Protein AF-A0A0M2DR47-F1 (afdb_monomer)

Solvent-accessible surface area (backbone atoms only — not comparable to full-atom values): 5799 Å² total; per-residue (Å²): 67,39,32,25,77,90,71,44,76,51,77,62,89,60,49,36,56,51,53,19,54,75,38,1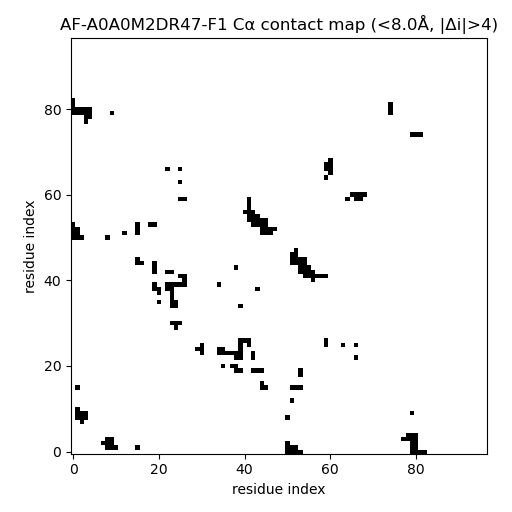1,48,59,39,89,95,52,63,53,96,70,31,84,80,40,65,10,92,36,29,38,55,46,71,57,96,89,35,49,20,60,50,68,43,71,65,36,47,78,78,38,47,69,62,40,49,50,54,54,47,52,31,58,80,64,45,30,39,82,75,93,78,77,84,70,76,76,79,71,78,78,78,81,128

Secondary structure (DSSP, 8-state):
--BBTTSPBPSSTTHHHHHHHHGGG--TT-PPTTGGGS-BTTEEEEEETTEEEEEE-THHHHH-HHHHHHHHHHHHHTTB-------PPP--PPPP-

Mean predicted aligned error: 6.56 Å

pLDDT: mean 88.04, std 14.63, range [44.12, 98.0]

Nearest PDB structures (foldseek):
  2l9d-assembly1_A  TM=8.719E-01  e=6.541E-06  Methylobacillus flagellatus KT
  8qxo-assembly1_C  TM=4.161E-01  e=3.881E+00  Homo sapiens
  8tdw-assembly1_A  TM=4.027E-01  e=7.101E+00  Homo sapiens

Foldseek 3Di:
DQAAPVRDGHDDQCVLVVLQLVQQQQEPPGDDPCSSVDGHPQWAWDADPNHIDIHGHPVCCVRPVVSVVVVVVVCVVRNHDDDDDDPDPDPDPPDDD

Sequence (97 aa):
MGMTHAGKTFRPSDWAERLAGVMSQFRPGGACAGSHLSYSPWCVPTVMNGTKCVVINRDLRDYEPMAWDFCLNFAKDNDLQVAEACLLPDKLPAGKK

Structure (mmCIF, N/CA/C/O backbone):
data_AF-A0A0M2DR47-F1
#
_entry.id   AF-A0A0M2DR47-F1
#
loop_
_atom_site.group_PDB
_atom_site.id
_atom_site.type_symbol
_atom_site.label_atom_id
_atom_site.label_alt_id
_atom_site.label_comp_id
_atom_site.label_asym_id
_atom_site.label_entity_id
_atom_site.label_seq_id
_atom_site.pdbx_PDB_ins_code
_atom_site.Cartn_x
_atom_site.Cartn_y
_atom_site.Cartn_z
_atom_site.occupancy
_atom_site.B_iso_or_equiv
_atom_site.auth_seq_id
_atom_site.auth_comp_id
_atom_site.auth_asym_id
_atom_site.auth_atom_id
_atom_site.pdbx_PDB_model_num
ATOM 1 N N . MET A 1 1 ? -7.570 -2.005 2.593 1.00 92.75 1 MET A N 1
ATOM 2 C CA . MET A 1 1 ? -8.229 -0.872 3.286 1.00 92.75 1 MET A CA 1
ATOM 3 C C . MET A 1 1 ? -7.680 -0.771 4.698 1.00 92.75 1 MET A C 1
ATOM 5 O O . MET A 1 1 ? -7.373 -1.797 5.280 1.00 92.75 1 MET A O 1
ATOM 9 N N . GLY A 1 2 ? -7.564 0.425 5.276 1.00 94.62 2 GLY A N 1
ATOM 10 C CA . GLY A 1 2 ? -7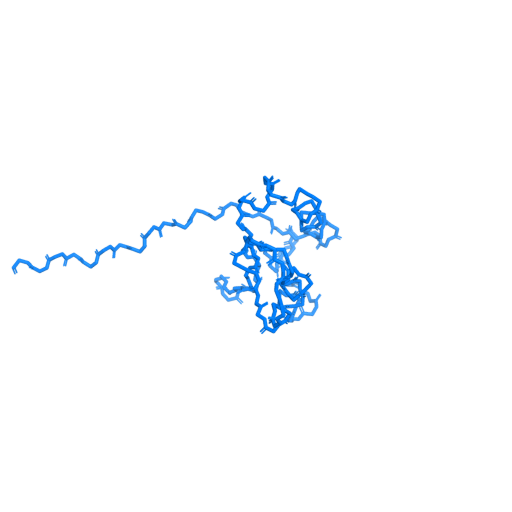.106 0.638 6.661 1.00 94.62 2 GLY A CA 1
ATOM 11 C C . GLY A 1 2 ? -8.189 0.361 7.701 1.00 94.62 2 GLY A C 1
ATOM 12 O O . GLY A 1 2 ? -8.316 1.093 8.683 1.00 94.62 2 GLY A O 1
ATOM 13 N N . MET A 1 3 ? -8.993 -0.664 7.445 1.00 96.31 3 MET A N 1
ATOM 14 C CA . MET A 1 3 ? -10.067 -1.147 8.293 1.00 96.31 3 MET A CA 1
ATOM 15 C C . MET A 1 3 ? -9.975 -2.665 8.334 1.00 96.31 3 MET A C 1
ATOM 17 O O . MET A 1 3 ? -9.810 -3.298 7.287 1.00 96.31 3 MET A O 1
ATOM 21 N N . THR A 1 4 ? -10.057 -3.230 9.535 1.00 95.69 4 THR A N 1
ATOM 22 C CA . THR A 1 4 ? -10.045 -4.680 9.706 1.00 95.69 4 THR A CA 1
ATOM 23 C C . THR A 1 4 ? -11.400 -5.292 9.357 1.00 95.69 4 THR A C 1
ATOM 25 O O . THR A 1 4 ? -12.410 -4.581 9.303 1.00 95.69 4 THR A O 1
ATOM 28 N N . HIS A 1 5 ? -11.479 -6.610 9.169 1.00 94.56 5 HIS A N 1
ATOM 29 C CA . HIS A 1 5 ? -12.770 -7.288 8.984 1.00 94.56 5 HIS A CA 1
ATOM 30 C C . HIS A 1 5 ? -13.701 -7.110 10.195 1.00 94.56 5 HIS A C 1
ATOM 32 O O . HIS A 1 5 ? -14.916 -7.055 10.030 1.00 94.56 5 HIS A O 1
ATOM 38 N N . ALA A 1 6 ? -13.142 -6.892 11.391 1.00 94.62 6 ALA A N 1
ATOM 39 C CA . ALA A 1 6 ? -13.890 -6.528 12.598 1.00 94.62 6 ALA A CA 1
ATOM 40 C C . ALA A 1 6 ? -14.365 -5.054 12.648 1.00 94.62 6 ALA A C 1
ATOM 42 O O . ALA A 1 6 ? -14.874 -4.611 13.678 1.00 94.62 6 ALA A O 1
ATOM 43 N N . GLY A 1 7 ? -14.158 -4.267 11.585 1.00 94.12 7 GLY A N 1
ATOM 44 C CA . GLY A 1 7 ? -14.600 -2.871 11.492 1.00 94.12 7 GLY A CA 1
ATOM 45 C C . GLY A 1 7 ? -13.753 -1.873 12.290 1.00 94.12 7 GLY A C 1
ATOM 46 O O . GLY A 1 7 ? -14.184 -0.743 12.517 1.00 94.12 7 GLY A O 1
ATOM 47 N N . LYS A 1 8 ? -12.550 -2.258 12.737 1.00 94.94 8 LYS A N 1
ATOM 48 C CA . LYS A 1 8 ? -11.652 -1.372 13.494 1.00 94.94 8 LYS A CA 1
ATOM 49 C C . LYS A 1 8 ? -10.690 -0.647 12.558 1.00 94.94 8 LYS A C 1
ATOM 51 O O . LYS A 1 8 ? -10.167 -1.244 11.622 1.00 94.94 8 LYS A O 1
ATOM 56 N N . THR A 1 9 ? -10.408 0.628 12.828 1.00 95.50 9 THR A N 1
ATOM 57 C CA . THR A 1 9 ? -9.369 1.376 12.102 1.00 95.50 9 THR A CA 1
ATOM 58 C C . THR A 1 9 ? -7.992 0.777 12.374 1.00 95.50 9 THR A C 1
ATOM 60 O O . THR A 1 9 ? -7.598 0.618 13.530 1.00 95.50 9 THR A O 1
ATOM 63 N N . PHE A 1 10 ? -7.240 0.498 11.313 1.00 96.81 10 PHE A N 1
ATOM 64 C CA . PHE A 1 10 ? -5.871 0.007 11.417 1.00 96.81 10 PHE A CA 1
ATOM 65 C C . PHE A 1 10 ? -4.901 1.122 11.836 1.00 96.81 10 PHE A C 1
ATOM 67 O O . PHE A 1 10 ? -5.085 2.299 11.501 1.00 96.81 10 PHE A O 1
ATOM 74 N N . ARG A 1 11 ? -3.874 0.756 12.607 1.00 94.81 11 ARG A N 1
ATOM 75 C CA . ARG A 1 11 ? -2.879 1.672 13.176 1.00 94.81 11 ARG A CA 1
ATOM 76 C C . ARG A 1 11 ? -1.463 1.137 12.924 1.00 94.81 11 ARG A C 1
ATOM 78 O O . ARG A 1 11 ? -1.303 -0.075 12.835 1.00 94.81 11 ARG A O 1
ATOM 85 N N . PRO A 1 12 ? -0.442 2.010 12.873 1.00 95.69 12 PRO A N 1
ATOM 86 C CA . PRO A 1 12 ? -0.505 3.471 13.021 1.00 95.69 12 PRO A CA 1
ATOM 87 C C . PRO A 1 12 ? -1.215 4.163 11.844 1.00 95.69 12 PRO A C 1
ATOM 89 O O . PRO A 1 12 ? -1.482 3.549 10.819 1.00 95.69 12 PRO A O 1
ATOM 92 N N . SER A 1 13 ? -1.599 5.435 11.996 1.00 92.94 13 SER A N 1
ATOM 93 C CA . SER A 1 13 ? -2.361 6.162 10.963 1.00 92.94 13 SER A CA 1
ATOM 94 C C . SER A 1 13 ? -1.579 6.433 9.674 1.00 92.94 13 SER A C 1
ATOM 96 O O . SER A 1 13 ? -2.204 6.727 8.660 1.00 92.94 13 SER A O 1
ATOM 98 N N . ASP A 1 14 ? -0.251 6.335 9.721 1.00 94.19 14 ASP A N 1
ATOM 99 C CA . ASP A 1 14 ? 0.682 6.527 8.604 1.00 94.19 14 ASP A CA 1
ATOM 100 C C . ASP A 1 14 ? 1.086 5.200 7.922 1.00 94.19 14 ASP A C 1
ATOM 102 O O . ASP A 1 14 ? 2.034 5.152 7.137 1.00 94.19 14 ASP A O 1
ATOM 106 N N . TRP A 1 15 ? 0.397 4.091 8.228 1.00 97.00 15 TRP A N 1
ATOM 107 C CA . TRP A 1 15 ? 0.736 2.765 7.698 1.00 97.00 15 TRP A CA 1
ATOM 108 C C . TRP A 1 15 ? 0.696 2.703 6.164 1.00 97.00 15 TRP A C 1
ATOM 110 O O . TRP A 1 15 ? 1.500 1.996 5.560 1.00 97.00 15 TRP A O 1
ATOM 120 N N . ALA A 1 16 ? -0.236 3.428 5.537 1.00 97.12 16 ALA A N 1
ATOM 121 C CA . ALA A 1 16 ? -0.431 3.400 4.093 1.00 97.12 16 ALA A CA 1
ATOM 122 C C . ALA A 1 16 ? 0.772 4.031 3.386 1.00 97.12 16 ALA A C 1
ATOM 124 O O . ALA A 1 16 ? 1.313 3.468 2.437 1.00 97.12 16 ALA A O 1
ATOM 125 N N . GLU A 1 17 ? 1.231 5.170 3.900 1.00 95.88 17 GLU A N 1
ATOM 126 C CA . GLU A 1 17 ? 2.419 5.878 3.444 1.00 95.88 17 GLU A CA 1
ATOM 127 C C . GLU A 1 17 ? 3.688 5.043 3.674 1.00 95.88 17 GLU A C 1
ATOM 129 O O . GLU A 1 17 ? 4.556 4.993 2.801 1.00 95.88 17 GLU A O 1
ATOM 134 N N . ARG A 1 18 ? 3.780 4.333 4.808 1.00 96.50 18 ARG A N 1
ATOM 135 C CA . ARG A 1 18 ? 4.891 3.409 5.098 1.00 96.50 18 ARG A CA 1
ATOM 136 C C . ARG A 1 18 ? 4.940 2.245 4.113 1.00 96.50 18 ARG A C 1
ATOM 138 O O . ARG A 1 18 ? 6.005 1.972 3.562 1.00 96.50 18 ARG A O 1
ATOM 145 N N . LEU A 1 19 ? 3.806 1.589 3.862 1.00 97.00 19 LEU A N 1
ATOM 146 C CA . LEU A 1 19 ? 3.728 0.490 2.900 1.00 97.00 19 LEU A CA 1
ATOM 147 C C . LEU A 1 19 ? 4.089 0.978 1.491 1.00 97.00 19 LEU A C 1
ATOM 149 O O . LEU A 1 19 ? 4.928 0.373 0.831 1.00 97.00 19 LEU A O 1
ATOM 153 N N . ALA A 1 20 ? 3.538 2.112 1.056 1.00 95.81 20 ALA A N 1
ATOM 154 C CA . ALA A 1 20 ? 3.861 2.691 -0.246 1.00 95.81 20 ALA A CA 1
ATOM 155 C C . ALA A 1 20 ? 5.345 3.085 -0.379 1.00 95.81 20 ALA A C 1
ATOM 157 O O . ALA A 1 20 ? 5.923 2.954 -1.456 1.00 95.81 20 ALA A O 1
ATOM 158 N N . GLY A 1 21 ? 5.982 3.522 0.713 1.00 94.62 21 GLY A N 1
ATOM 159 C CA . GLY A 1 21 ? 7.419 3.798 0.757 1.00 94.62 21 GLY A CA 1
ATOM 160 C C . GLY A 1 21 ? 8.272 2.551 0.511 1.00 94.62 21 GLY A C 1
ATOM 161 O O . GLY A 1 21 ? 9.170 2.586 -0.330 1.00 94.62 21 GLY A O 1
ATOM 162 N N . VAL A 1 22 ? 7.950 1.428 1.166 1.00 94.81 22 VAL A N 1
ATOM 163 C CA . VAL A 1 22 ? 8.607 0.123 0.921 1.00 94.81 22 VAL A CA 1
ATOM 164 C C . VAL A 1 22 ? 8.447 -0.304 -0.540 1.00 94.81 22 VAL A C 1
ATOM 166 O O . VAL A 1 22 ? 9.364 -0.859 -1.145 1.00 94.81 22 VAL A O 1
ATOM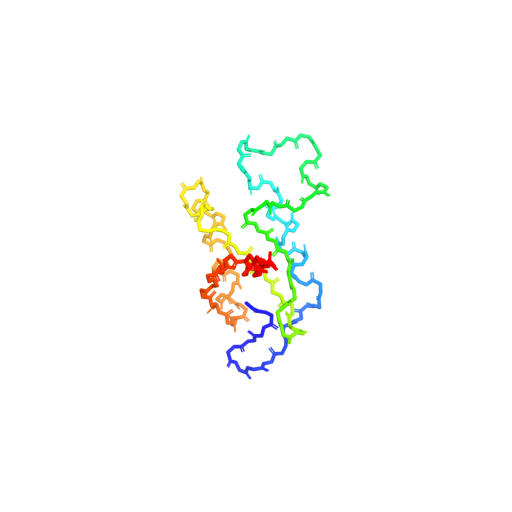 169 N N . MET A 1 23 ? 7.295 0.016 -1.127 1.00 95.81 23 MET A N 1
ATOM 170 C CA . MET A 1 23 ? 6.951 -0.366 -2.491 1.00 95.81 23 MET A CA 1
ATOM 171 C C . MET A 1 23 ? 7.486 0.590 -3.569 1.00 95.81 23 MET A C 1
ATOM 173 O O . MET A 1 23 ? 7.325 0.314 -4.756 1.00 95.81 23 MET A O 1
ATOM 177 N N . SER A 1 24 ? 8.142 1.694 -3.192 1.00 94.12 24 SER A N 1
ATOM 178 C CA . SER A 1 24 ? 8.604 2.750 -4.115 1.00 94.12 24 SER A CA 1
ATOM 179 C C . SER A 1 24 ? 9.524 2.259 -5.240 1.00 94.12 24 SER A C 1
ATOM 181 O O . SER A 1 24 ? 9.521 2.826 -6.335 1.00 94.12 24 SER A O 1
ATOM 183 N N . GLN A 1 25 ? 10.292 1.194 -4.996 1.00 92.44 25 GLN A N 1
ATOM 184 C CA . GLN A 1 25 ? 11.218 0.615 -5.972 1.00 92.44 25 GLN A CA 1
ATOM 185 C C . GLN A 1 25 ? 10.534 -0.212 -7.075 1.00 92.44 25 GLN A C 1
ATOM 187 O O . GLN A 1 25 ? 11.078 -0.326 -8.172 1.00 92.44 25 GLN A O 1
ATOM 192 N N . PHE A 1 26 ? 9.345 -0.766 -6.821 1.00 93.50 26 PHE A N 1
ATOM 193 C CA . PHE A 1 26 ? 8.647 -1.629 -7.778 1.00 93.50 26 PHE A CA 1
ATOM 194 C C . PHE A 1 26 ? 7.820 -0.775 -8.723 1.00 93.50 26 PHE A C 1
ATOM 196 O O . PHE A 1 26 ? 6.728 -0.338 -8.367 1.00 93.50 26 PHE A O 1
ATOM 203 N N . ARG A 1 27 ? 8.337 -0.485 -9.914 1.00 92.31 27 ARG A N 1
ATOM 204 C CA . ARG A 1 27 ? 7.699 0.432 -10.864 1.00 92.31 27 ARG A CA 1
ATOM 205 C C . ARG A 1 27 ? 8.046 0.078 -12.314 1.00 92.31 27 ARG A C 1
ATOM 207 O O . ARG A 1 27 ? 9.066 -0.577 -12.537 1.00 92.31 27 ARG A O 1
ATOM 214 N N . PRO A 1 28 ? 7.263 0.549 -13.304 1.00 87.81 28 PRO A N 1
ATOM 215 C CA . PRO A 1 28 ? 7.584 0.347 -14.713 1.00 87.81 28 PRO A CA 1
ATOM 216 C C . PRO A 1 28 ? 8.986 0.868 -15.041 1.00 87.81 28 PRO A C 1
ATOM 218 O O . PRO A 1 28 ? 9.329 1.990 -14.671 1.00 87.81 28 PRO A O 1
ATOM 221 N N . GLY A 1 29 ? 9.788 0.061 -15.737 1.00 85.88 29 GLY A N 1
ATOM 222 C CA . GLY A 1 29 ? 11.169 0.410 -16.093 1.00 85.88 29 GLY A CA 1
ATOM 223 C C . GLY A 1 29 ? 12.195 0.248 -14.963 1.00 85.88 29 GLY A C 1
ATOM 224 O O . GLY A 1 29 ? 13.372 0.512 -15.188 1.00 85.88 29 GLY A O 1
ATOM 225 N N . GLY A 1 30 ? 11.777 -0.219 -13.782 1.00 86.31 30 GLY A N 1
ATOM 226 C CA . GLY A 1 30 ? 12.649 -0.429 -12.629 1.00 86.31 30 GLY A CA 1
ATOM 227 C C . GLY A 1 30 ? 12.946 0.843 -11.828 1.00 86.31 30 GLY A C 1
ATOM 228 O O . GLY A 1 30 ? 12.560 1.959 -12.183 1.00 86.31 30 GLY A O 1
ATOM 229 N N . ALA A 1 31 ? 13.620 0.670 -10.690 1.00 84.19 31 ALA A N 1
ATOM 230 C CA . ALA A 1 31 ? 14.003 1.777 -9.822 1.00 84.19 31 ALA A CA 1
ATOM 231 C C . ALA A 1 31 ? 15.232 2.522 -10.372 1.00 84.19 31 ALA A C 1
ATOM 233 O O . ALA A 1 31 ? 16.323 1.967 -10.467 1.00 84.19 31 ALA A O 1
ATOM 234 N N . CYS A 1 32 ? 15.072 3.814 -10.651 1.00 83.94 32 CYS A N 1
ATOM 235 C CA . CYS A 1 32 ? 16.168 4.734 -10.970 1.00 83.94 32 CYS A CA 1
ATOM 236 C C . CYS A 1 32 ? 16.577 5.569 -9.745 1.00 83.94 32 CYS A C 1
ATOM 238 O O . CYS A 1 32 ? 15.830 5.651 -8.762 1.00 83.94 32 CYS A O 1
ATOM 240 N N . ALA A 1 33 ? 17.728 6.248 -9.817 1.00 83.69 33 ALA A N 1
ATOM 241 C CA . ALA A 1 33 ? 18.139 7.225 -8.806 1.00 83.69 33 ALA A CA 1
ATOM 242 C C . ALA A 1 33 ? 17.005 8.234 -8.528 1.00 83.69 33 ALA A C 1
ATOM 244 O O . ALA A 1 33 ? 16.408 8.781 -9.451 1.00 83.69 33 ALA A O 1
ATOM 245 N N . GLY A 1 34 ? 16.674 8.433 -7.249 1.00 81.06 34 GLY A N 1
ATOM 246 C CA . GLY A 1 34 ? 15.543 9.264 -6.816 1.00 81.06 34 GLY A CA 1
ATOM 247 C C . GLY A 1 34 ? 14.194 8.540 -6.706 1.00 81.06 34 GLY A C 1
ATOM 248 O O . GLY A 1 34 ? 13.259 9.115 -6.162 1.00 81.06 34 GLY A O 1
ATOM 249 N N . SER A 1 35 ? 14.073 7.271 -7.121 1.00 81.06 35 SER A N 1
ATOM 250 C CA . SER A 1 35 ? 12.794 6.537 -7.026 1.00 81.06 35 SER A CA 1
ATOM 251 C C . SER A 1 35 ? 12.272 6.408 -5.597 1.00 81.06 35 SER A C 1
ATOM 253 O O . SER A 1 35 ? 11.068 6.506 -5.395 1.00 81.06 35 SER A O 1
ATOM 255 N N . HIS A 1 36 ? 13.167 6.288 -4.613 1.00 78.25 36 HIS A N 1
ATOM 256 C CA . HIS A 1 36 ? 12.838 6.228 -3.184 1.00 78.25 36 HIS A CA 1
ATOM 257 C C . HIS A 1 36 ? 12.225 7.528 -2.626 1.00 78.25 36 HIS A C 1
ATOM 259 O O . HIS A 1 36 ? 11.711 7.529 -1.512 1.00 78.25 36 HIS A O 1
ATOM 265 N N . LEU A 1 37 ? 12.279 8.637 -3.378 1.00 86.69 37 LEU A N 1
ATOM 266 C CA . LEU A 1 37 ? 11.681 9.927 -3.007 1.00 86.69 37 LEU A CA 1
ATOM 267 C C . LEU A 1 37 ? 10.220 10.057 -3.469 1.00 86.69 37 LEU A C 1
ATOM 269 O O . LEU A 1 37 ? 9.567 11.058 -3.186 1.00 86.69 37 LEU A O 1
ATOM 273 N N . SER A 1 38 ? 9.712 9.067 -4.204 1.00 89.69 38 SER A N 1
ATOM 274 C CA . SER A 1 38 ? 8.368 9.051 -4.780 1.00 89.69 38 SER A CA 1
ATOM 275 C C . SER A 1 38 ? 7.692 7.712 -4.517 1.00 89.69 38 SER A C 1
ATOM 277 O O . SER A 1 38 ? 8.364 6.692 -4.392 1.00 89.69 38 SER A O 1
ATOM 279 N N . TYR A 1 39 ? 6.364 7.679 -4.500 1.00 93.81 39 TYR A N 1
ATOM 280 C CA . TYR A 1 39 ? 5.649 6.405 -4.504 1.00 93.81 39 TYR A CA 1
ATOM 281 C C . TYR A 1 39 ? 5.698 5.740 -5.881 1.00 93.81 39 TYR A C 1
ATOM 283 O O . TYR A 1 39 ? 5.848 6.398 -6.918 1.00 93.81 39 TYR A O 1
ATOM 291 N N . SER A 1 40 ? 5.554 4.417 -5.886 1.00 94.19 40 SER A N 1
ATOM 292 C CA . SER A 1 40 ? 5.374 3.669 -7.124 1.00 94.19 40 SER A CA 1
ATOM 293 C C . SER A 1 40 ? 4.005 3.991 -7.742 1.00 94.19 40 SER A C 1
ATOM 295 O O . SER A 1 40 ? 3.016 4.058 -7.012 1.00 94.19 40 SER A O 1
ATOM 297 N N . PRO A 1 41 ? 3.892 4.114 -9.080 1.00 92.44 41 PRO A N 1
ATOM 298 C CA . PRO A 1 41 ? 2.588 4.216 -9.739 1.00 92.44 41 PRO A CA 1
ATOM 299 C C . PRO A 1 41 ? 1.725 2.957 -9.548 1.00 92.44 41 PRO A C 1
ATOM 301 O O . PRO A 1 41 ? 0.519 3.002 -9.766 1.00 92.44 41 PRO A O 1
ATOM 304 N N . TRP A 1 42 ? 2.325 1.836 -9.142 1.00 95.06 42 TRP A N 1
ATOM 305 C CA . TRP A 1 42 ? 1.623 0.590 -8.861 1.00 95.06 42 TRP A CA 1
ATOM 306 C C . TRP A 1 42 ? 1.205 0.430 -7.400 1.00 95.06 42 TRP A C 1
ATOM 308 O O . TRP A 1 42 ? 0.478 -0.509 -7.097 1.00 95.06 42 TRP A O 1
ATOM 318 N N . CYS A 1 43 ? 1.642 1.314 -6.500 1.00 95.75 43 CYS A N 1
ATOM 319 C CA . CYS A 1 43 ? 1.315 1.249 -5.080 1.00 95.75 43 CYS A CA 1
ATOM 320 C C . CYS A 1 43 ? 1.220 2.663 -4.495 1.00 95.75 43 CYS A C 1
ATOM 322 O O . CYS A 1 43 ? 2.232 3.287 -4.170 1.00 95.75 43 CYS A O 1
ATOM 324 N N . VAL A 1 44 ? -0.008 3.174 -4.381 1.00 94.88 44 VAL A N 1
ATOM 325 C CA . VAL A 1 44 ? -0.277 4.579 -4.045 1.00 94.88 44 VAL A CA 1
ATOM 326 C C . VAL A 1 44 ? -1.109 4.672 -2.762 1.00 94.88 44 VAL A C 1
ATOM 328 O O . VAL A 1 44 ? -2.189 4.075 -2.690 1.00 94.88 44 VAL A O 1
ATOM 331 N N . PRO A 1 45 ? -0.663 5.425 -1.739 1.00 95.69 45 PRO A N 1
ATOM 332 C CA . PRO A 1 45 ? -1.465 5.663 -0.549 1.00 95.69 45 PRO A CA 1
ATOM 333 C C . PRO A 1 45 ? -2.608 6.629 -0.882 1.00 95.69 45 PRO A C 1
ATOM 335 O O . PRO A 1 45 ? -2.451 7.586 -1.636 1.00 95.69 45 PRO A O 1
ATOM 338 N N . THR A 1 46 ? -3.796 6.377 -0.347 1.00 94.06 46 THR A N 1
ATOM 339 C CA . THR A 1 46 ? -5.023 7.124 -0.655 1.00 94.06 46 THR A CA 1
ATOM 340 C C . THR A 1 46 ? -5.931 7.178 0.573 1.00 94.06 46 THR A C 1
ATOM 342 O O . THR A 1 46 ? -5.732 6.467 1.561 1.00 94.06 46 THR A O 1
ATOM 345 N N . VAL A 1 47 ? -6.926 8.062 0.537 1.00 92.88 47 VAL A N 1
ATOM 346 C CA . VAL A 1 47 ? -8.023 8.102 1.504 1.00 92.88 47 VAL A CA 1
ATOM 347 C C . VAL A 1 47 ? -9.327 7.834 0.763 1.00 92.88 47 VAL A C 1
ATOM 349 O O . VAL A 1 47 ? -9.693 8.588 -0.133 1.00 92.88 47 VAL A O 1
ATOM 352 N N . MET A 1 48 ? -10.038 6.779 1.156 1.00 89.31 48 MET A N 1
ATOM 353 C CA . MET A 1 48 ? -11.374 6.446 0.657 1.00 89.31 48 MET A CA 1
ATOM 354 C C . MET A 1 48 ? -12.359 6.526 1.818 1.00 89.31 48 MET A C 1
ATOM 356 O O . MET A 1 48 ? -12.159 5.883 2.848 1.00 89.31 48 MET A O 1
ATOM 360 N N . ASN A 1 49 ? -13.400 7.351 1.681 1.00 87.62 49 ASN A N 1
ATOM 361 C CA . ASN A 1 49 ? -14.435 7.545 2.706 1.00 87.62 49 ASN A CA 1
ATOM 362 C C . ASN A 1 49 ? -13.849 7.864 4.101 1.00 87.62 49 ASN A C 1
ATOM 364 O O . ASN A 1 49 ? -14.270 7.309 5.112 1.00 87.62 49 ASN A O 1
ATOM 368 N N . GLY A 1 50 ? -12.817 8.714 4.1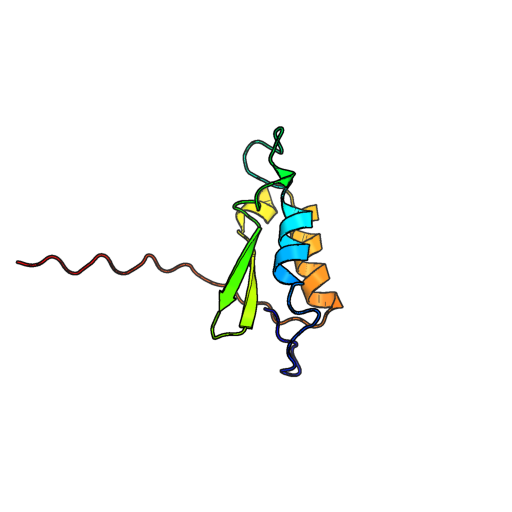56 1.00 88.94 50 GLY A N 1
ATOM 369 C CA . GLY A 1 50 ? -12.132 9.079 5.406 1.00 88.94 50 GLY A CA 1
ATOM 370 C C . GLY A 1 50 ? -11.219 7.992 5.993 1.00 88.94 50 GLY A C 1
ATOM 371 O O . GLY A 1 50 ? -10.566 8.231 7.006 1.00 88.94 50 GLY A O 1
ATOM 372 N N . THR A 1 51 ? -11.118 6.824 5.356 1.00 92.31 51 THR A N 1
ATOM 373 C CA . THR A 1 51 ? -10.252 5.719 5.778 1.00 92.31 51 THR A CA 1
ATOM 374 C C . THR A 1 51 ? -9.008 5.651 4.899 1.00 92.31 51 THR A C 1
ATOM 376 O O . THR A 1 51 ? -9.090 5.662 3.671 1.00 92.31 51 THR A O 1
ATOM 379 N N . LYS A 1 52 ? -7.832 5.569 5.526 1.00 94.94 52 LYS A N 1
ATOM 380 C CA . LYS A 1 52 ? -6.551 5.379 4.830 1.00 94.94 52 LYS A CA 1
ATOM 381 C C . LYS A 1 52 ? -6.531 4.027 4.120 1.00 94.94 52 LYS A C 1
ATOM 383 O O . LYS A 1 52 ? -6.936 3.024 4.697 1.00 94.94 52 LYS A O 1
ATOM 388 N N . CYS A 1 53 ? -6.040 3.972 2.894 1.00 95.56 53 CYS A N 1
ATOM 389 C CA . CYS A 1 53 ? -5.897 2.746 2.117 1.00 95.56 53 CYS A CA 1
ATOM 390 C C . CYS A 1 53 ? -4.696 2.843 1.174 1.00 95.56 53 CYS A C 1
ATOM 392 O O . CYS A 1 53 ? -4.138 3.917 0.970 1.00 95.56 53 CYS A O 1
ATOM 394 N N . VAL A 1 54 ? -4.316 1.714 0.588 1.00 96.31 54 VAL A N 1
ATOM 395 C CA . VAL A 1 54 ? -3.315 1.647 -0.477 1.00 96.31 54 VAL A CA 1
ATOM 396 C C . VAL A 1 54 ? -3.998 1.060 -1.701 1.00 96.31 54 VAL A C 1
ATOM 398 O O . VAL A 1 54 ? -4.657 0.025 -1.595 1.00 96.31 54 VAL A O 1
ATOM 401 N N . VAL A 1 55 ? -3.882 1.752 -2.830 1.00 95.38 55 VAL A N 1
ATOM 402 C CA . VAL A 1 55 ? -4.348 1.276 -4.133 1.00 95.38 55 VAL A CA 1
ATOM 403 C C . VAL A 1 55 ? -3.183 0.583 -4.814 1.00 95.38 55 VAL A C 1
ATOM 405 O O . VAL A 1 55 ? -2.102 1.162 -4.931 1.00 95.38 55 VAL A O 1
ATOM 408 N N . ILE A 1 56 ? -3.414 -0.651 -5.253 1.00 94.88 56 ILE A N 1
ATOM 409 C CA . ILE A 1 56 ? -2.408 -1.474 -5.916 1.00 94.88 56 ILE A CA 1
ATOM 410 C C . ILE A 1 56 ? -2.868 -1.726 -7.346 1.00 94.88 56 ILE A C 1
ATOM 412 O O . ILE A 1 56 ? -3.980 -2.212 -7.561 1.00 94.88 56 ILE A O 1
ATOM 416 N N . ASN A 1 57 ? -2.029 -1.380 -8.320 1.00 94.19 57 ASN A N 1
ATOM 417 C CA . ASN A 1 57 ? -2.304 -1.690 -9.719 1.00 94.19 57 ASN A CA 1
ATOM 418 C C . ASN A 1 57 ? -2.075 -3.192 -9.960 1.00 94.19 57 ASN A C 1
ATOM 420 O O . ASN A 1 57 ? -1.059 -3.742 -9.538 1.00 94.19 57 ASN A O 1
ATOM 424 N N . ARG A 1 58 ? -3.011 -3.842 -10.662 1.00 92.69 58 ARG A N 1
ATOM 425 C CA . ARG A 1 58 ? -2.917 -5.255 -11.050 1.00 92.69 58 ARG A CA 1
ATOM 426 C C . ARG A 1 58 ? -1.692 -5.569 -11.902 1.00 92.69 58 ARG A C 1
ATOM 428 O O . ARG A 1 58 ? -1.182 -6.673 -11.764 1.00 92.69 58 ARG A O 1
ATOM 435 N N . ASP A 1 59 ? -1.171 -4.608 -12.665 1.00 92.81 59 ASP A N 1
ATOM 436 C CA . ASP A 1 59 ? 0.069 -4.787 -13.432 1.00 92.81 59 ASP A CA 1
ATOM 437 C C . ASP A 1 59 ? 1.233 -5.241 -12.530 1.00 92.81 59 ASP A C 1
ATOM 439 O O . ASP A 1 59 ? 2.069 -6.035 -12.948 1.00 92.81 59 ASP A O 1
ATOM 443 N N . LEU A 1 60 ? 1.261 -4.826 -11.253 1.00 94.69 60 LEU A N 1
ATOM 444 C CA . LEU A 1 60 ? 2.280 -5.273 -10.296 1.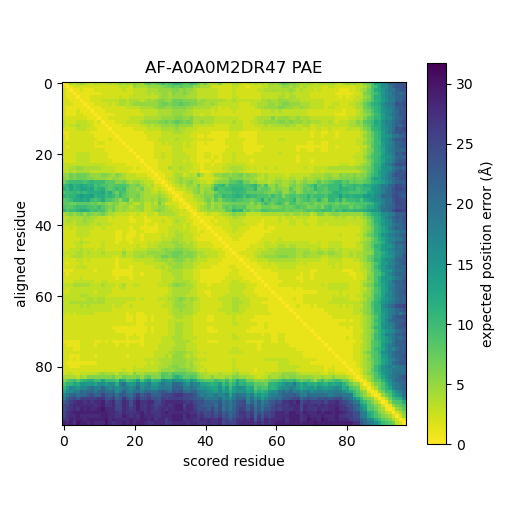00 94.69 60 LEU A CA 1
ATOM 445 C C . LEU A 1 60 ? 2.351 -6.802 -10.196 1.00 94.69 60 LEU A C 1
ATOM 447 O O . LEU A 1 60 ? 3.432 -7.340 -10.001 1.00 94.69 60 LEU A O 1
ATOM 451 N N . ARG A 1 61 ? 1.222 -7.501 -10.348 1.00 95.12 61 ARG A N 1
ATOM 452 C CA . ARG A 1 61 ? 1.174 -8.965 -10.307 1.00 95.12 61 ARG A CA 1
ATOM 453 C C . ARG A 1 61 ? 1.946 -9.599 -11.458 1.00 95.12 61 ARG A C 1
ATOM 455 O O . ARG A 1 61 ? 2.576 -10.629 -11.249 1.00 95.12 61 ARG A O 1
ATOM 462 N N . ASP A 1 62 ? 1.875 -9.004 -12.642 1.00 94.12 62 ASP A N 1
ATOM 463 C CA . ASP A 1 62 ? 2.483 -9.563 -13.849 1.00 94.12 62 ASP A CA 1
ATOM 464 C C . ASP A 1 62 ? 3.979 -9.233 -13.923 1.00 94.12 62 ASP A C 1
ATOM 466 O O . ASP A 1 62 ? 4.773 -10.057 -14.373 1.00 94.12 62 ASP A O 1
ATOM 470 N N . TYR A 1 63 ? 4.372 -8.049 -13.443 1.00 94.06 63 TYR A N 1
ATOM 471 C CA . TYR A 1 63 ? 5.767 -7.602 -13.456 1.00 94.06 63 TYR A CA 1
ATOM 472 C C . TYR A 1 63 ? 6.563 -8.049 -12.225 1.00 94.06 63 TYR A C 1
ATOM 474 O O . TYR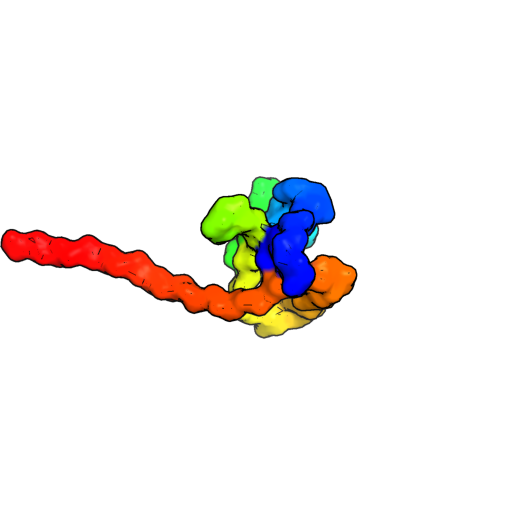 A 1 63 ? 7.706 -8.473 -12.360 1.00 94.06 63 TYR A O 1
ATOM 482 N N . GLU A 1 64 ? 5.978 -7.964 -11.028 1.00 95.31 64 GLU A N 1
ATOM 483 C CA . GLU A 1 64 ? 6.648 -8.231 -9.749 1.00 95.31 64 GLU A CA 1
ATOM 484 C C . GLU A 1 64 ? 5.756 -9.093 -8.826 1.00 95.31 64 GLU A C 1
ATOM 486 O O . GLU A 1 64 ? 5.265 -8.612 -7.794 1.00 95.31 64 GLU A O 1
ATOM 491 N N . PRO A 1 65 ? 5.545 -10.388 -9.150 1.00 95.50 65 PRO A N 1
ATOM 492 C CA . PRO A 1 65 ? 4.605 -11.253 -8.429 1.00 95.50 65 PRO A CA 1
ATOM 493 C C . PRO A 1 65 ? 4.876 -11.339 -6.921 1.00 95.50 65 PRO A C 1
ATOM 495 O O . PRO A 1 65 ? 3.950 -11.334 -6.116 1.00 95.50 65 PRO A O 1
ATOM 498 N N . MET A 1 66 ? 6.152 -11.348 -6.518 1.00 96.38 66 MET A N 1
ATOM 499 C CA . MET A 1 66 ? 6.532 -11.384 -5.101 1.00 96.38 66 MET A CA 1
ATOM 500 C C . MET A 1 66 ? 6.130 -10.105 -4.356 1.00 96.38 66 MET A C 1
ATOM 502 O O . MET A 1 66 ? 5.735 -10.167 -3.193 1.00 96.38 66 MET A O 1
ATOM 506 N N . ALA A 1 67 ? 6.213 -8.946 -5.012 1.00 96.44 67 ALA A N 1
ATOM 507 C CA . ALA A 1 67 ? 5.810 -7.670 -4.430 1.00 96.44 67 ALA A CA 1
ATOM 508 C C . ALA A 1 67 ? 4.278 -7.582 -4.313 1.00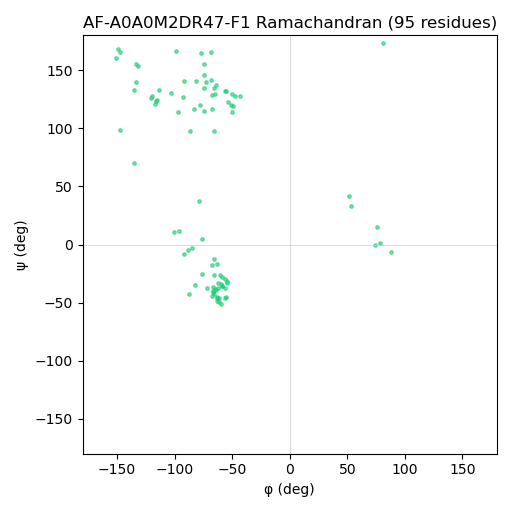 96.44 67 ALA A C 1
ATOM 510 O O . ALA A 1 67 ? 3.751 -7.092 -3.312 1.00 96.44 67 ALA A O 1
ATOM 511 N N . TRP A 1 68 ? 3.559 -8.118 -5.303 1.00 96.94 68 TRP A N 1
ATOM 512 C CA . TRP A 1 68 ? 2.109 -8.291 -5.236 1.00 96.94 68 TRP A CA 1
ATOM 513 C C . TRP A 1 68 ? 1.693 -9.184 -4.058 1.00 96.94 68 TRP A C 1
ATOM 515 O O . TRP A 1 68 ? 0.873 -8.777 -3.229 1.00 96.94 68 TRP A O 1
ATOM 525 N N . ASP A 1 69 ? 2.303 -10.364 -3.937 1.00 97.38 69 ASP A N 1
ATOM 526 C CA . ASP A 1 69 ? 2.025 -11.305 -2.850 1.00 97.38 69 ASP A CA 1
ATOM 527 C C . ASP A 1 69 ? 2.380 -10.714 -1.486 1.00 97.38 69 ASP A C 1
ATOM 529 O O . ASP A 1 69 ? 1.638 -10.902 -0.524 1.00 97.38 69 ASP A O 1
ATOM 533 N N . PHE A 1 70 ? 3.466 -9.943 -1.390 1.00 97.50 70 PHE A N 1
ATOM 534 C CA . PHE A 1 70 ? 3.810 -9.210 -0.174 1.00 97.50 70 PHE A CA 1
ATOM 535 C C . PHE A 1 70 ? 2.674 -8.282 0.272 1.00 97.50 70 PHE A C 1
ATOM 537 O O . PHE A 1 70 ? 2.298 -8.296 1.443 1.00 97.50 70 PHE A O 1
ATOM 544 N N . CYS A 1 71 ? 2.075 -7.513 -0.641 1.00 96.88 71 CYS A N 1
ATOM 545 C CA . CYS A 1 71 ? 0.961 -6.638 -0.290 1.00 96.88 71 CYS A CA 1
ATOM 546 C C . CYS A 1 71 ? -0.304 -7.404 0.123 1.00 96.88 71 CYS A C 1
ATOM 548 O O . CYS A 1 71 ? -0.982 -6.996 1.070 1.00 96.88 71 CYS A O 1
ATOM 550 N N . LEU A 1 72 ? -0.631 -8.500 -0.569 1.00 96.56 72 LEU A N 1
ATOM 551 C CA . LEU A 1 72 ? -1.782 -9.331 -0.207 1.00 96.56 72 LEU A CA 1
ATOM 552 C C . LEU A 1 72 ? -1.582 -10.015 1.150 1.00 96.56 72 LEU A C 1
ATOM 554 O O . LEU A 1 72 ? -2.499 -10.021 1.973 1.00 96.56 72 LEU A O 1
ATOM 558 N N . ASN A 1 73 ? -0.382 -10.532 1.410 1.00 98.00 73 ASN A N 1
ATOM 559 C CA . ASN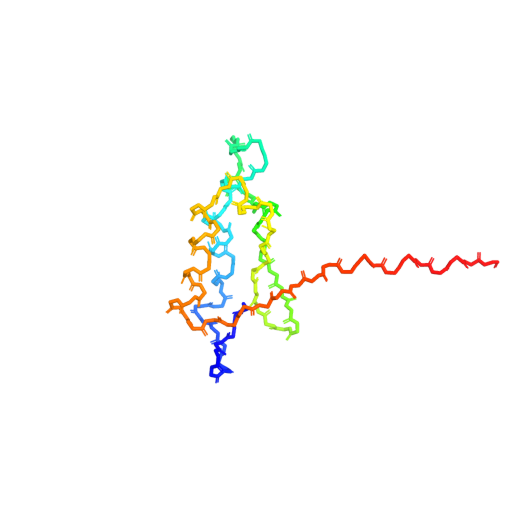 A 1 73 ? -0.034 -11.129 2.695 1.00 98.00 73 ASN A CA 1
ATOM 560 C C . ASN A 1 73 ? -0.020 -10.081 3.810 1.00 98.00 73 ASN A C 1
ATOM 562 O O . ASN A 1 73 ? -0.592 -10.330 4.862 1.00 98.00 73 ASN A O 1
ATOM 566 N N . PHE A 1 74 ? 0.492 -8.870 3.562 1.00 97.50 74 PHE A N 1
ATOM 567 C CA . PHE A 1 74 ? 0.397 -7.770 4.524 1.00 97.50 74 PHE A CA 1
ATOM 568 C C . PHE A 1 74 ? -1.057 -7.489 4.922 1.00 97.50 74 PHE A C 1
ATOM 570 O O . PHE A 1 74 ? -1.354 -7.323 6.105 1.00 97.50 74 PHE A O 1
ATOM 577 N N . ALA A 1 75 ? -1.978 -7.445 3.952 1.00 96.81 75 ALA A N 1
ATOM 578 C CA . ALA A 1 75 ? -3.393 -7.250 4.245 1.00 96.81 75 ALA A CA 1
ATOM 579 C C . ALA A 1 75 ? -3.962 -8.411 5.071 1.00 96.81 75 ALA A C 1
ATOM 581 O O . ALA A 1 75 ? -4.639 -8.173 6.068 1.00 96.81 75 ALA A O 1
ATOM 582 N N . LYS A 1 76 ? -3.642 -9.651 4.694 1.00 97.00 76 LYS A N 1
ATOM 583 C CA . LYS A 1 76 ? -4.089 -10.862 5.388 1.00 97.00 76 LYS A CA 1
ATOM 584 C C . LYS A 1 76 ? -3.593 -10.927 6.835 1.00 97.00 76 LYS A C 1
ATOM 586 O O . LYS A 1 76 ? -4.396 -11.134 7.738 1.00 97.00 76 LYS A O 1
ATOM 591 N N . ASP A 1 77 ? -2.302 -10.708 7.055 1.00 97.62 77 ASP A N 1
ATOM 592 C CA . ASP A 1 77 ? -1.659 -10.817 8.370 1.00 97.62 77 ASP A CA 1
ATOM 593 C C . ASP A 1 77 ? -2.171 -9.756 9.354 1.00 97.62 77 ASP A C 1
ATOM 595 O O . ASP A 1 77 ? -2.177 -9.968 10.565 1.00 97.62 77 ASP A O 1
ATOM 599 N N . ASN A 1 78 ? -2.646 -8.622 8.832 1.00 96.62 78 ASN A N 1
ATOM 600 C CA . ASN A 1 78 ? -3.212 -7.525 9.616 1.00 96.62 78 ASN A CA 1
ATOM 601 C C . ASN A 1 78 ? -4.754 -7.515 9.627 1.00 96.62 78 ASN A C 1
ATOM 603 O O . ASN A 1 78 ? -5.355 -6.531 10.062 1.00 96.62 78 ASN A O 1
ATOM 607 N N . ASP A 1 79 ? -5.394 -8.586 9.144 1.00 97.12 79 ASP A N 1
ATOM 608 C CA . ASP A 1 79 ? -6.852 -8.731 9.038 1.00 97.12 79 ASP A CA 1
ATOM 609 C C . ASP A 1 79 ? -7.537 -7.565 8.296 1.00 97.12 79 ASP A C 1
ATOM 611 O O . ASP A 1 79 ? -8.654 -7.160 8.614 1.00 97.12 79 ASP A O 1
ATOM 615 N N . LEU A 1 80 ? -6.860 -6.978 7.310 1.00 96.81 80 LEU A N 1
ATOM 616 C CA . LEU A 1 80 ? -7.348 -5.825 6.562 1.00 96.81 80 LEU A CA 1
ATOM 617 C C . LEU A 1 80 ? -8.318 -6.242 5.465 1.00 96.81 80 LEU A C 1
ATOM 619 O O . LEU A 1 80 ? -8.080 -7.190 4.718 1.00 96.81 80 LEU A O 1
ATOM 623 N N . GLN A 1 81 ? -9.368 -5.447 5.289 1.00 95.19 81 GLN A N 1
ATOM 624 C CA . GLN A 1 81 ? -10.293 -5.622 4.176 1.00 95.19 81 GLN A CA 1
ATOM 625 C C . GLN A 1 81 ? -9.591 -5.333 2.842 1.00 95.19 81 GLN A C 1
ATOM 627 O O . GLN A 1 81 ? -8.920 -4.304 2.685 1.00 95.19 81 GLN A O 1
ATOM 632 N N . VAL A 1 82 ? -9.800 -6.198 1.853 1.00 94.81 82 VAL A N 1
ATOM 633 C CA . VAL A 1 82 ? -9.353 -6.012 0.466 1.00 94.81 82 VAL A CA 1
ATOM 634 C C . VAL A 1 82 ? -10.587 -5.858 -0.414 1.00 94.81 82 VAL A C 1
ATOM 636 O O . VAL A 1 82 ? -11.543 -6.615 -0.283 1.00 94.81 82 VAL A O 1
ATOM 639 N N . ALA A 1 83 ? -10.574 -4.861 -1.294 1.00 91.06 83 ALA A N 1
ATOM 640 C CA . ALA A 1 83 ? -11.661 -4.597 -2.224 1.00 91.06 83 ALA A CA 1
ATOM 641 C C . ALA A 1 83 ? -11.087 -4.366 -3.621 1.00 91.06 83 ALA A C 1
ATOM 643 O O . ALA A 1 83 ? -10.067 -3.688 -3.767 1.00 91.06 83 ALA A O 1
ATOM 644 N N . GLU A 1 84 ? -11.753 -4.902 -4.643 1.00 87.50 84 GLU A N 1
ATOM 645 C CA . GLU A 1 84 ? -11.452 -4.531 -6.021 1.00 87.50 84 GLU A CA 1
ATOM 646 C C . GLU A 1 84 ? -12.022 -3.138 -6.297 1.00 87.50 84 GLU A C 1
ATOM 648 O O . GLU A 1 84 ? -13.234 -2.926 -6.286 1.00 87.50 84 GLU A O 1
ATOM 653 N N . ALA A 1 85 ? -11.137 -2.177 -6.545 1.00 74.06 85 ALA A N 1
ATOM 654 C CA . ALA A 1 85 ? -11.520 -0.856 -7.011 1.00 74.06 85 ALA A CA 1
ATOM 655 C C . ALA A 1 85 ? -11.367 -0.813 -8.534 1.00 74.06 85 ALA A C 1
ATOM 657 O O . ALA A 1 85 ? -10.258 -0.889 -9.061 1.00 74.06 85 ALA A O 1
ATOM 658 N N . CYS A 1 86 ? -12.480 -0.67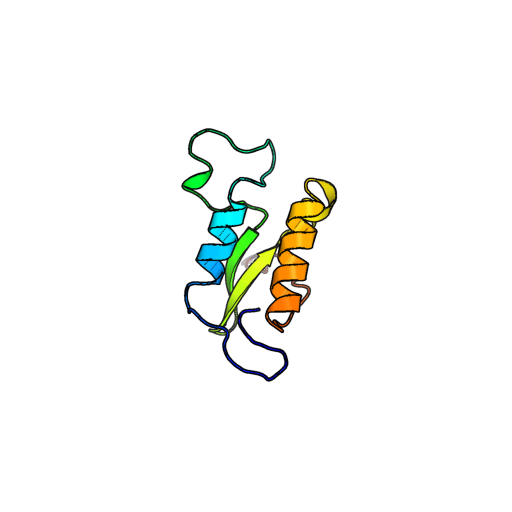6 -9.251 1.00 64.94 86 CYS A N 1
ATOM 659 C CA . CYS A 1 86 ? -12.430 -0.231 -10.637 1.00 64.94 86 CYS A CA 1
ATOM 660 C C . CYS A 1 86 ? -12.356 1.296 -10.625 1.00 64.94 86 CYS A C 1
ATOM 662 O O . CYS A 1 86 ? -13.285 1.952 -10.152 1.00 64.94 86 CYS A O 1
ATOM 664 N N . LEU A 1 87 ? -11.261 1.863 -11.136 1.00 58.25 87 LEU A N 1
ATOM 665 C CA . LEU A 1 87 ? -11.218 3.284 -11.470 1.00 58.25 87 LEU A CA 1
ATOM 666 C C . LEU A 1 87 ? -12.204 3.496 -12.621 1.00 58.25 87 LEU A C 1
ATOM 668 O O . LEU A 1 87 ? -11.900 3.202 -13.776 1.00 58.25 87 LEU A O 1
ATOM 672 N N . LEU A 1 88 ? -13.420 3.938 -12.304 1.00 54.72 88 LEU A N 1
ATOM 673 C CA . LEU A 1 88 ? -14.308 4.470 -13.326 1.00 54.72 88 LEU A CA 1
ATOM 674 C C . LEU A 1 88 ? -13.671 5.775 -13.818 1.00 54.72 88 LEU A C 1
ATOM 676 O O . LEU A 1 88 ? -13.315 6.601 -12.976 1.00 54.72 88 LEU A O 1
ATOM 680 N N . PRO A 1 89 ? -13.489 5.970 -15.137 1.00 52.31 89 PRO A N 1
ATOM 681 C CA . PRO A 1 89 ? -13.019 7.249 -15.641 1.00 52.31 89 PRO A CA 1
ATOM 682 C C . PRO A 1 89 ? -13.984 8.332 -15.158 1.00 52.31 89 PRO A C 1
ATOM 684 O O . PRO A 1 89 ? -15.205 8.154 -15.249 1.00 52.31 89 PRO A O 1
ATOM 687 N N . ASP A 1 90 ? -13.439 9.426 -14.619 1.00 55.16 90 ASP A N 1
ATOM 688 C CA . ASP A 1 90 ? -14.232 10.590 -14.239 1.00 55.16 90 ASP A CA 1
ATOM 689 C C . ASP A 1 90 ? -15.159 10.931 -15.405 1.00 55.16 90 ASP A C 1
ATOM 691 O O . ASP A 1 90 ? -14.716 11.020 -16.555 1.00 55.16 90 ASP A O 1
ATOM 695 N N . LYS A 1 91 ? -16.466 11.055 -15.130 1.00 48.06 91 LYS A N 1
ATOM 696 C CA . LYS A 1 91 ? -17.438 11.451 -16.152 1.00 48.06 91 LYS A CA 1
ATOM 697 C C . LYS A 1 91 ? -16.893 12.698 -16.842 1.00 48.06 91 LYS A C 1
ATOM 699 O O . LYS A 1 91 ? -16.799 13.750 -16.211 1.00 48.06 91 LYS A O 1
ATOM 704 N N . LEU A 1 92 ? -16.562 12.563 -18.130 1.00 47.91 92 LEU A N 1
ATOM 705 C CA . LEU A 1 92 ? -16.275 13.687 -19.014 1.00 47.91 92 LEU A CA 1
ATOM 706 C C . LEU A 1 92 ? -17.336 14.765 -18.744 1.00 47.91 92 LEU A C 1
ATOM 708 O O . LEU A 1 92 ? -18.527 14.423 -18.735 1.00 47.91 92 LEU A O 1
ATOM 712 N N . PRO A 1 93 ? -16.952 16.027 -18.471 1.00 44.69 93 PRO A N 1
ATOM 713 C CA . PRO A 1 93 ? -17.928 17.079 -18.248 1.00 44.69 93 PRO A CA 1
ATOM 714 C C . PRO A 1 93 ? -18.867 17.100 -19.451 1.00 44.69 93 PRO A C 1
ATOM 716 O O . PRO A 1 93 ? -18.419 17.182 -20.596 1.00 44.69 93 PRO A O 1
ATOM 719 N N . ALA A 1 94 ? -20.164 16.938 -19.176 1.00 52.25 94 ALA A N 1
ATOM 720 C CA . ALA A 1 94 ? -21.202 16.920 -20.192 1.00 52.25 94 ALA A CA 1
ATOM 721 C C . ALA A 1 94 ? -21.009 18.135 -21.104 1.00 52.25 94 ALA A C 1
ATOM 723 O O . ALA A 1 94 ? -21.013 19.275 -20.631 1.00 52.25 94 ALA A O 1
ATOM 724 N N . GLY A 1 95 ? -20.781 17.869 -22.392 1.00 47.72 95 GLY A N 1
ATOM 725 C CA . GLY A 1 95 ? -20.596 18.903 -23.398 1.00 47.72 95 GLY A CA 1
ATOM 726 C C . GLY A 1 95 ? -21.735 19.908 -23.307 1.00 47.72 95 GLY A C 1
ATOM 727 O O . GLY A 1 95 ? -22.906 19.546 -23.438 1.00 47.72 95 GLY A O 1
ATOM 728 N N . LYS A 1 96 ? -21.390 21.169 -23.042 1.00 44.12 96 LYS A N 1
ATOM 729 C CA . LYS A 1 96 ? -22.331 22.270 -23.211 1.00 44.12 96 LYS A CA 1
ATOM 730 C C . LYS A 1 96 ? -22.601 22.395 -24.711 1.00 44.12 96 LYS A C 1
ATOM 732 O O . LYS A 1 96 ? -21.661 22.599 -25.477 1.00 44.12 96 LYS A O 1
ATOM 737 N N . LYS A 1 97 ? -23.858 22.174 -25.099 1.00 45.59 97 LYS A N 1
ATOM 738 C CA . LYS A 1 97 ? -24.392 22.595 -26.398 1.00 45.59 97 LYS A CA 1
ATOM 739 C C . LYS A 1 97 ? -24.542 24.109 -26.426 1.00 45.59 97 LYS A C 1
ATOM 741 O O . LYS A 1 97 ? -24.791 24.676 -25.336 1.00 45.59 97 LYS A O 1
#

Radius of gyration: 15.26 Å; Cα contacts (8 Å, |Δi|>4): 115; chains: 1; bounding box: 42×34×40 Å